Protein AF-A0A5E9FU56-F1 (afdb_monomer_lite)

Sequence (146 aa):
MHNFVSDIVYQAPQQGNWWLSGGGWFVLALVNAGLAEQKNRSRWNWFVVSLFLGPVATFFVVVWEPVTEPALEVRNPFARADDRYLTLAFLALVGTIGALLFTLAGQAWYMWLASAVGAAAVVVFLLLFRRARAQRMLARAHARSV

Organism: NCBI:txid1424659

Foldseek 3Di:
DDDPVNVVVPPPPPPDVCCVVCVVQQVQLQVQLVLQVVLVHHSVLSSVLSNQCPVVSVVVSVPDHRPDDDDDDPDDPPPPPVNVLVSLLSCLVSLLVVLVVVLVVDDPPCVVVSVVSNVVSVVVNVVVVVVVVVVVVVVVVVVVVD

pLDDT: mean 70.35, std 9.8, range [49.66, 92.25]

Structure (mmCIF, N/CA/C/O backbone):
data_AF-A0A5E9FU56-F1
#
_entry.id   AF-A0A5E9FU56-F1
#
loop_
_atom_site.group_PDB
_atom_site.id
_atom_site.type_symbol
_atom_site.label_atom_id
_atom_site.label_alt_id
_atom_site.label_comp_id
_atom_site.label_asym_id
_atom_site.label_entity_id
_atom_site.label_seq_id
_atom_site.pdbx_PDB_ins_code
_atom_site.Cartn_x
_atom_site.Cartn_y
_atom_site.Cartn_z
_atom_site.occupancy
_atom_site.B_iso_or_equiv
_atom_site.auth_seq_id
_atom_site.auth_comp_id
_atom_site.auth_asym_id
_atom_site.auth_atom_id
_atom_site.pdbx_PDB_model_num
ATOM 1 N N . MET A 1 1 ? -9.461 8.634 52.655 1.00 67.12 1 MET A N 1
ATOM 2 C CA . MET A 1 1 ? -8.062 9.040 52.405 1.00 67.12 1 MET A CA 1
ATOM 3 C C . MET A 1 1 ? -7.486 8.037 51.420 1.00 67.12 1 MET A C 1
ATOM 5 O O . MET A 1 1 ? -7.407 6.871 51.778 1.00 67.12 1 MET A O 1
ATOM 9 N N . HIS A 1 2 ? -7.218 8.444 50.176 1.00 66.62 2 HIS A N 1
ATOM 10 C CA . HIS A 1 2 ? -6.549 7.588 49.187 1.00 66.62 2 HIS A CA 1
ATOM 11 C C . HIS A 1 2 ? -5.080 7.463 49.615 1.00 66.62 2 HIS A C 1
ATOM 13 O O . HIS A 1 2 ? -4.442 8.485 49.873 1.00 66.62 2 HIS A O 1
ATOM 19 N N . ASN A 1 3 ? -4.578 6.245 49.813 1.00 82.94 3 ASN A N 1
ATOM 20 C CA . ASN A 1 3 ? -3.190 5.996 50.193 1.00 82.94 3 ASN A CA 1
ATOM 21 C C . ASN A 1 3 ? -2.392 5.583 48.952 1.00 82.94 3 ASN A C 1
ATOM 23 O O . ASN A 1 3 ? -2.896 4.885 48.088 1.00 82.94 3 ASN A O 1
ATOM 27 N N . PHE A 1 4 ? -1.121 5.970 48.880 1.00 80.62 4 PHE A N 1
ATOM 28 C CA . PHE A 1 4 ? -0.240 5.696 47.733 1.00 80.62 4 PHE A CA 1
ATOM 29 C C . PHE A 1 4 ? -0.253 4.224 47.265 1.00 80.62 4 PHE A C 1
ATOM 31 O O . PHE A 1 4 ? -0.127 3.930 46.079 1.00 80.62 4 PHE A O 1
ATOM 38 N N . VAL A 1 5 ? -0.469 3.290 48.197 1.00 78.06 5 VAL A N 1
ATOM 39 C CA . VAL A 1 5 ? -0.613 1.857 47.909 1.00 78.06 5 VAL A CA 1
ATOM 40 C C . VAL A 1 5 ? -1.871 1.552 47.085 1.00 78.06 5 VAL A C 1
ATOM 42 O O . VAL A 1 5 ? -1.797 0.732 46.175 1.00 78.06 5 VAL A O 1
ATOM 45 N N . SER A 1 6 ? -3.011 2.207 47.347 1.00 73.12 6 SER A N 1
ATOM 46 C CA . SER A 1 6 ? -4.225 2.016 46.546 1.00 73.12 6 SER A CA 1
ATOM 47 C C . SER A 1 6 ? -4.056 2.554 45.124 1.00 73.12 6 SER A C 1
ATOM 49 O O . SER A 1 6 ? -4.503 1.902 44.189 1.00 73.12 6 SER A O 1
ATOM 51 N N . ASP A 1 7 ? -3.350 3.671 44.929 1.00 74.19 7 ASP A N 1
ATOM 52 C CA . ASP A 1 7 ? -3.070 4.194 43.582 1.00 74.19 7 ASP A CA 1
ATOM 53 C C . ASP A 1 7 ? -2.246 3.202 42.747 1.00 74.19 7 ASP A C 1
ATOM 55 O O . ASP A 1 7 ? -2.631 2.873 41.631 1.00 74.19 7 ASP A O 1
ATOM 59 N N . ILE A 1 8 ? -1.181 2.622 43.312 1.00 72.00 8 ILE A N 1
ATOM 60 C CA . ILE A 1 8 ? -0.347 1.633 42.603 1.00 72.00 8 ILE A CA 1
ATOM 61 C C . ILE A 1 8 ? -1.123 0.348 42.282 1.00 72.00 8 ILE A C 1
ATOM 63 O O . ILE A 1 8 ? -0.950 -0.224 41.208 1.00 72.00 8 ILE A O 1
ATOM 67 N N . VAL A 1 9 ? -1.960 -0.126 43.209 1.00 73.44 9 VAL A N 1
ATOM 68 C CA . VAL A 1 9 ? -2.697 -1.389 43.041 1.00 73.44 9 VAL A CA 1
ATOM 69 C C . VAL A 1 9 ? -3.856 -1.245 42.047 1.00 73.44 9 VAL A C 1
ATOM 71 O O . VAL A 1 9 ? -4.145 -2.196 41.321 1.00 73.44 9 VAL A O 1
ATOM 74 N N . TYR A 1 10 ? -4.501 -0.075 41.971 1.00 71.81 10 TYR A N 1
ATOM 75 C CA . TYR A 1 10 ? -5.644 0.155 41.077 1.00 71.81 10 TYR A CA 1
ATOM 76 C C . TYR A 1 10 ? -5.278 0.819 39.737 1.00 71.81 10 TYR A C 1
ATOM 78 O O . TYR A 1 10 ? -6.071 0.741 38.796 1.00 71.81 10 TYR A O 1
ATOM 86 N N . GLN A 1 11 ? -4.078 1.391 39.577 1.00 66.69 11 GLN A N 1
ATOM 87 C CA . GLN A 1 11 ? -3.518 1.720 38.261 1.00 66.69 11 GLN A CA 1
ATOM 88 C C . GLN A 1 11 ? -2.839 0.497 37.644 1.00 66.69 11 GLN A C 1
ATOM 90 O O . GLN A 1 11 ? -1.620 0.424 37.511 1.00 66.69 11 GLN A O 1
ATOM 95 N N . ALA A 1 12 ? -3.646 -0.447 37.158 1.00 62.00 12 ALA A N 1
ATOM 96 C CA . ALA A 1 12 ? -3.193 -1.225 36.015 1.00 62.00 12 ALA A CA 1
ATOM 97 C C . ALA A 1 12 ? -3.048 -0.228 34.853 1.00 62.00 12 ALA A C 1
ATOM 99 O O . ALA A 1 12 ? -4.060 0.364 34.455 1.00 62.00 12 ALA A O 1
ATOM 100 N N . PRO A 1 13 ? -1.836 0.030 34.320 1.00 66.69 13 PRO A N 1
ATOM 101 C CA . PRO A 1 13 ? -1.723 0.826 33.114 1.00 66.69 13 PRO A CA 1
ATOM 102 C C . PRO A 1 13 ? -2.575 0.121 32.066 1.00 66.69 13 PRO A C 1
ATOM 104 O O . PRO A 1 13 ? -2.313 -1.032 31.719 1.00 66.69 13 PRO A O 1
ATOM 107 N N . GLN A 1 14 ? -3.633 0.793 31.613 1.00 64.44 14 GLN A N 1
ATOM 108 C CA . GLN A 1 14 ? -4.385 0.389 30.436 1.00 64.44 14 GLN A CA 1
ATOM 109 C C . GLN A 1 14 ? -3.371 0.409 29.293 1.00 64.44 14 GLN A C 1
ATOM 111 O O . GLN A 1 14 ? -3.118 1.458 28.701 1.00 64.44 14 GLN A O 1
ATOM 116 N N . GLN A 1 15 ? -2.699 -0.723 29.058 1.00 64.12 15 GLN A N 1
ATOM 117 C CA . GLN A 1 15 ? -1.808 -0.913 27.926 1.00 64.12 15 GLN A CA 1
ATOM 118 C C . GLN A 1 15 ? -2.704 -0.890 26.695 1.00 64.12 15 GLN A C 1
ATOM 120 O O . GLN A 1 15 ? -3.179 -1.918 26.219 1.00 64.12 15 GLN A O 1
ATOM 125 N N . GLY A 1 16 ? -3.000 0.322 26.225 1.00 68.56 16 GLY A N 1
ATOM 126 C CA . GLY A 1 16 ? -3.654 0.532 24.952 1.00 68.56 16 GLY A CA 1
ATOM 127 C C . GLY A 1 16 ? -2.864 -0.249 23.917 1.00 68.56 16 GLY A C 1
ATOM 128 O O . GLY A 1 16 ? -1.633 -0.186 23.901 1.00 68.56 16 GLY A O 1
ATOM 129 N N . ASN A 1 17 ? -3.569 -1.037 23.112 1.00 75.69 17 ASN A N 1
ATOM 130 C CA . ASN A 1 17 ? -2.980 -2.014 22.207 1.00 75.69 17 ASN A CA 1
ATOM 131 C C . ASN A 1 17 ? -2.311 -1.297 21.015 1.00 75.69 17 ASN A C 1
ATOM 133 O O . ASN A 1 17 ? -2.769 -1.390 19.883 1.00 75.69 17 ASN A O 1
ATOM 137 N N . TRP A 1 18 ? -1.242 -0.537 21.277 1.00 74.19 18 TRP A N 1
ATOM 138 C CA . TRP A 1 18 ? -0.560 0.411 20.384 1.00 74.19 18 TRP A CA 1
ATOM 139 C C . TRP A 1 18 ? -0.078 -0.223 19.078 1.00 74.19 18 TRP A C 1
ATOM 141 O O . TRP A 1 18 ? 0.047 0.448 18.051 1.00 74.19 18 TRP A O 1
ATOM 151 N N . TRP A 1 19 ? 0.136 -1.536 19.113 1.00 74.62 19 TRP A N 1
ATOM 152 C CA . TRP A 1 19 ? 0.372 -2.364 17.943 1.00 74.62 19 TRP A CA 1
ATOM 153 C C . TRP A 1 19 ? -0.795 -2.301 16.942 1.00 74.62 19 TRP A C 1
ATOM 155 O O . TRP A 1 19 ? -0.581 -2.074 15.752 1.00 74.62 19 TRP A O 1
ATOM 165 N N . LEU A 1 20 ? -2.029 -2.428 17.435 1.00 71.25 20 LEU A N 1
ATOM 166 C CA . LEU A 1 20 ? -3.268 -2.352 16.658 1.00 71.25 20 LEU A CA 1
ATOM 167 C C . LEU A 1 20 ? -3.751 -0.906 16.457 1.00 71.25 20 LEU A C 1
ATOM 169 O O . LEU A 1 20 ? -4.410 -0.626 15.462 1.00 71.25 20 LEU A O 1
ATOM 173 N N . SER A 1 21 ? -3.390 0.024 17.350 1.00 70.50 21 SER A N 1
ATOM 174 C CA . SER A 1 21 ? -3.789 1.444 17.286 1.00 70.50 21 SER A CA 1
ATOM 175 C C . SER A 1 21 ? -3.101 2.263 16.181 1.00 70.50 21 SER A C 1
ATOM 177 O O . SER A 1 21 ? -3.280 3.476 16.125 1.00 70.50 21 SER A O 1
ATOM 179 N N . GLY A 1 22 ? -2.279 1.635 15.333 1.00 73.50 22 GLY A N 1
ATOM 180 C CA . GLY A 1 22 ? -1.590 2.276 14.206 1.00 73.50 22 GLY A CA 1
ATOM 181 C C . GLY A 1 22 ? -0.067 2.351 14.338 1.00 73.50 22 GLY A C 1
ATOM 182 O O . GLY A 1 22 ? 0.619 2.420 13.320 1.00 73.50 22 GLY A O 1
ATOM 183 N N . GLY A 1 23 ? 0.487 2.242 15.552 1.00 79.69 23 GLY A N 1
ATOM 184 C CA . GLY A 1 23 ? 1.939 2.225 15.767 1.00 79.69 23 GLY A CA 1
ATOM 185 C C . GLY A 1 23 ? 2.599 1.003 15.125 1.00 79.69 23 GLY A C 1
ATOM 186 O O . GLY A 1 23 ? 3.553 1.139 14.360 1.00 79.69 23 GLY A O 1
ATOM 187 N N . GLY A 1 24 ? 2.028 -0.185 15.350 1.00 83.81 24 GLY A N 1
ATOM 188 C CA . GLY A 1 24 ? 2.478 -1.411 14.681 1.00 83.81 24 GLY A CA 1
ATOM 189 C C . GLY A 1 24 ? 2.302 -1.349 13.163 1.00 83.81 24 GLY A C 1
ATOM 190 O O . GLY A 1 24 ? 3.179 -1.769 12.414 1.00 83.81 24 GLY A O 1
ATOM 191 N N . TRP A 1 25 ? 1.216 -0.734 12.695 1.00 81.94 25 TRP A N 1
ATOM 192 C CA . TRP A 1 25 ? 0.916 -0.589 11.268 1.00 81.94 25 TRP A CA 1
ATOM 193 C C . TRP A 1 25 ? 1.922 0.305 10.526 1.00 81.94 25 TRP A C 1
ATOM 195 O O . TRP A 1 25 ? 2.383 -0.042 9.439 1.00 81.94 25 TRP A O 1
ATOM 205 N N . PHE A 1 26 ? 2.322 1.428 11.127 1.00 85.56 26 PHE A N 1
ATOM 206 C CA . PHE A 1 26 ? 3.337 2.323 10.567 1.00 85.56 26 PHE A CA 1
ATOM 207 C C . PHE A 1 26 ? 4.723 1.666 10.518 1.00 85.56 26 PHE A C 1
ATOM 209 O O . PHE A 1 26 ? 5.418 1.753 9.504 1.00 85.56 26 PHE A O 1
ATOM 216 N N . VAL A 1 27 ? 5.106 0.955 11.586 1.00 91.94 27 VAL A N 1
ATOM 217 C CA . VAL A 1 27 ? 6.365 0.194 11.630 1.00 91.94 27 VAL A CA 1
ATOM 218 C C . VAL A 1 27 ? 6.379 -0.891 10.552 1.00 91.94 27 VAL A C 1
ATOM 220 O O . VAL A 1 27 ? 7.356 -0.998 9.814 1.00 91.94 27 VAL A O 1
ATOM 223 N N . LEU A 1 28 ? 5.286 -1.645 10.389 1.00 89.44 28 LEU A N 1
ATOM 224 C CA . LEU A 1 28 ? 5.149 -2.629 9.309 1.00 89.44 28 LEU A CA 1
ATOM 225 C C . LEU A 1 28 ? 5.300 -1.982 7.926 1.00 89.44 28 LEU A C 1
ATOM 227 O O . LEU A 1 28 ? 5.977 -2.539 7.061 1.00 89.44 28 LEU A O 1
ATOM 231 N N . ALA A 1 29 ? 4.728 -0.792 7.718 1.00 87.56 29 ALA A N 1
ATOM 232 C CA . ALA A 1 29 ? 4.861 -0.075 6.455 1.00 87.56 29 ALA A CA 1
ATOM 233 C C . ALA A 1 29 ? 6.308 0.339 6.147 1.00 87.56 29 ALA A C 1
ATOM 235 O O . ALA A 1 29 ? 6.755 0.200 5.006 1.00 87.56 29 ALA A O 1
ATOM 236 N N . LEU A 1 30 ? 7.062 0.782 7.155 1.00 90.69 30 LEU A N 1
ATOM 237 C CA . LEU A 1 30 ? 8.492 1.075 7.022 1.00 90.69 30 LEU A CA 1
ATOM 238 C C . LEU A 1 30 ? 9.320 -0.183 6.732 1.00 90.69 30 LEU A C 1
ATOM 240 O O . LEU A 1 30 ? 10.165 -0.170 5.837 1.00 90.69 30 LEU A O 1
ATOM 244 N N . VAL A 1 31 ? 9.061 -1.283 7.443 1.00 92.25 31 VAL A N 1
ATOM 245 C CA . VAL A 1 31 ? 9.769 -2.558 7.238 1.00 92.25 31 VAL A CA 1
ATOM 246 C C . VAL A 1 31 ? 9.532 -3.095 5.824 1.00 92.25 31 VAL A C 1
ATOM 248 O O . VAL A 1 31 ? 10.484 -3.459 5.133 1.00 92.25 31 VAL A O 1
ATOM 251 N N . ASN A 1 32 ? 8.285 -3.075 5.348 1.00 89.81 32 ASN A N 1
ATOM 252 C CA . ASN A 1 32 ? 7.947 -3.499 3.989 1.00 89.81 32 ASN A CA 1
ATOM 253 C C . ASN A 1 32 ? 8.598 -2.608 2.915 1.00 89.81 32 ASN A C 1
ATOM 255 O O . ASN A 1 32 ? 9.003 -3.111 1.866 1.00 89.81 32 ASN A O 1
ATOM 259 N N . ALA A 1 33 ? 8.738 -1.304 3.171 1.00 88.19 33 ALA A N 1
ATOM 260 C CA . ALA A 1 33 ? 9.454 -0.388 2.286 1.00 88.19 33 ALA A CA 1
ATOM 261 C C . ALA A 1 33 ? 10.949 -0.731 2.179 1.00 88.19 33 ALA A C 1
ATOM 263 O O . ALA A 1 33 ? 11.493 -0.738 1.073 1.00 88.19 33 ALA A O 1
ATOM 264 N N . GLY A 1 34 ? 11.589 -1.077 3.301 1.00 87.88 34 GLY A N 1
ATOM 265 C CA . GLY A 1 34 ? 12.980 -1.540 3.331 1.00 87.88 34 GLY A CA 1
ATOM 266 C C . GLY A 1 34 ? 13.179 -2.891 2.633 1.00 87.88 34 GLY A C 1
ATOM 267 O O . GLY A 1 34 ? 14.105 -3.050 1.839 1.00 87.88 34 GLY A O 1
ATOM 268 N N . LEU A 1 35 ? 12.269 -3.848 2.843 1.00 88.88 35 LEU A N 1
ATOM 269 C CA . LEU A 1 35 ? 12.264 -5.136 2.130 1.00 88.88 35 LEU A CA 1
ATOM 270 C C . LEU A 1 35 ? 12.113 -4.960 0.612 1.00 88.88 35 LEU A C 1
ATOM 272 O O . LEU A 1 35 ? 12.745 -5.668 -0.172 1.00 88.88 35 LEU A O 1
ATOM 276 N N . ALA A 1 36 ? 11.286 -4.009 0.180 1.00 85.25 36 ALA A N 1
ATOM 277 C CA . ALA A 1 36 ? 11.135 -3.696 -1.232 1.00 85.25 36 ALA A CA 1
ATOM 278 C C . ALA A 1 36 ? 12.408 -3.069 -1.825 1.00 85.25 36 ALA A C 1
ATOM 280 O O . ALA A 1 36 ? 12.789 -3.410 -2.945 1.00 85.25 36 ALA A O 1
ATOM 281 N N . GLU A 1 37 ? 13.096 -2.208 -1.073 1.00 84.44 37 GLU A N 1
ATOM 282 C CA . GLU A 1 37 ? 14.371 -1.615 -1.486 1.00 84.44 37 GLU A CA 1
ATOM 283 C C . GLU A 1 37 ? 15.451 -2.680 -1.717 1.00 84.44 37 GLU A C 1
ATOM 285 O O . GLU A 1 37 ? 16.116 -2.658 -2.752 1.00 84.44 37 GLU A O 1
ATOM 290 N N . GLN A 1 38 ? 15.535 -3.689 -0.843 1.00 83.12 38 GLN A N 1
ATOM 291 C CA . GLN A 1 38 ? 16.446 -4.833 -1.012 1.00 83.12 38 GLN A CA 1
ATOM 292 C C . GLN A 1 38 ? 16.177 -5.643 -2.290 1.00 83.12 38 GLN A C 1
ATOM 294 O O . GLN A 1 38 ? 17.078 -6.285 -2.825 1.00 83.12 38 GLN A O 1
ATOM 299 N N . LYS A 1 39 ? 14.952 -5.592 -2.824 1.00 78.75 39 LYS A N 1
ATOM 300 C CA . LYS A 1 39 ? 14.564 -6.233 -4.091 1.00 78.75 39 LYS A CA 1
ATOM 301 C C . LYS A 1 39 ? 14.718 -5.317 -5.309 1.00 78.75 39 LYS A C 1
ATOM 303 O O . LYS A 1 39 ? 14.113 -5.588 -6.352 1.00 78.75 39 LYS A O 1
ATOM 308 N N . ASN A 1 40 ? 15.498 -4.240 -5.181 1.00 78.19 40 ASN A N 1
ATOM 309 C CA . ASN A 1 40 ? 15.602 -3.166 -6.161 1.00 78.19 40 ASN A CA 1
ATOM 310 C C . ASN A 1 40 ? 14.218 -2.624 -6.534 1.00 78.19 40 ASN A C 1
ATOM 312 O O . ASN A 1 40 ? 13.914 -2.559 -7.716 1.00 78.19 40 ASN A O 1
ATOM 316 N N . ARG A 1 41 ? 13.344 -2.275 -5.583 1.00 75.44 41 ARG A N 1
ATOM 317 C CA . ARG A 1 41 ? 12.033 -1.638 -5.844 1.00 75.44 41 ARG A CA 1
ATOM 318 C C . ARG A 1 41 ? 11.912 -0.320 -5.084 1.00 75.44 41 ARG A C 1
ATOM 320 O O . ARG A 1 41 ? 12.635 -0.076 -4.124 1.00 75.44 41 ARG A O 1
ATOM 327 N N . SER A 1 42 ? 10.993 0.552 -5.497 1.00 81.00 42 SER A N 1
ATOM 328 C CA . SER A 1 42 ? 10.855 1.874 -4.877 1.00 81.00 42 SER A CA 1
ATOM 329 C C . SER A 1 42 ? 10.336 1.794 -3.430 1.00 81.00 42 SER A C 1
ATOM 331 O O . SER A 1 42 ? 9.168 1.454 -3.215 1.00 81.00 42 SER A O 1
ATOM 333 N N . ARG A 1 43 ? 11.150 2.200 -2.448 1.00 83.38 43 ARG A N 1
ATOM 334 C CA . ARG A 1 43 ? 10.756 2.262 -1.026 1.00 83.38 43 ARG A CA 1
ATOM 335 C C . ARG A 1 43 ? 9.465 3.058 -0.789 1.00 83.38 43 ARG A C 1
ATOM 337 O O . ARG A 1 43 ? 8.611 2.646 -0.016 1.00 83.38 43 ARG A O 1
ATOM 344 N N . TRP A 1 44 ? 9.288 4.171 -1.509 1.00 79.56 44 TRP A N 1
ATOM 345 C CA . TRP A 1 44 ? 8.174 5.099 -1.293 1.00 79.56 44 TRP A CA 1
ATOM 346 C C . TRP A 1 44 ? 6.820 4.511 -1.697 1.00 79.56 44 TRP A C 1
ATOM 348 O O . TRP A 1 44 ? 5.872 4.569 -0.918 1.00 79.56 44 TRP A O 1
ATOM 358 N N . ASN A 1 45 ? 6.727 3.877 -2.870 1.00 81.00 45 ASN A N 1
ATOM 359 C CA . ASN A 1 45 ? 5.478 3.220 -3.255 1.00 81.00 45 ASN A CA 1
ATOM 360 C C . ASN A 1 45 ? 5.135 2.092 -2.287 1.00 81.00 45 ASN A C 1
ATOM 362 O O . ASN A 1 45 ? 3.990 1.987 -1.874 1.00 81.00 45 ASN A O 1
ATOM 366 N N . TRP A 1 46 ? 6.111 1.265 -1.904 1.00 83.69 46 TRP A N 1
ATOM 367 C CA . TRP A 1 46 ? 5.857 0.128 -1.019 1.00 83.69 46 TRP A CA 1
ATOM 368 C C . TRP A 1 46 ? 5.524 0.546 0.415 1.00 83.69 46 TRP A C 1
ATOM 370 O O . TRP A 1 46 ? 4.728 -0.133 1.063 1.00 83.69 46 TRP A O 1
ATOM 380 N N . PHE A 1 47 ? 6.031 1.693 0.873 1.00 85.12 47 PHE A N 1
ATOM 381 C CA . PHE A 1 47 ? 5.585 2.347 2.101 1.00 85.12 47 PHE A CA 1
ATOM 382 C C . PHE A 1 47 ? 4.102 2.736 2.022 1.00 85.12 47 PHE A C 1
ATOM 384 O O . PHE A 1 47 ? 3.311 2.301 2.856 1.00 85.12 47 PHE A O 1
ATOM 391 N N . VAL A 1 48 ? 3.702 3.490 0.988 1.00 82.62 48 VAL A N 1
ATOM 392 C CA . VAL A 1 48 ? 2.307 3.934 0.807 1.00 82.62 48 VAL A CA 1
ATOM 393 C C . VAL A 1 48 ? 1.372 2.736 0.647 1.00 82.62 48 VAL A C 1
ATOM 395 O O . VAL A 1 48 ? 0.353 2.654 1.322 1.00 82.62 48 VAL A O 1
ATOM 398 N N . VAL A 1 49 ? 1.744 1.762 -0.183 1.00 82.06 49 VAL A N 1
ATOM 399 C CA . VAL A 1 49 ? 0.998 0.510 -0.375 1.00 82.06 49 VAL A CA 1
ATOM 400 C C . VAL A 1 49 ? 0.788 -0.202 0.962 1.00 82.06 49 VAL A C 1
ATOM 402 O O . VAL A 1 49 ? -0.332 -0.599 1.278 1.00 82.06 49 VAL A O 1
ATOM 405 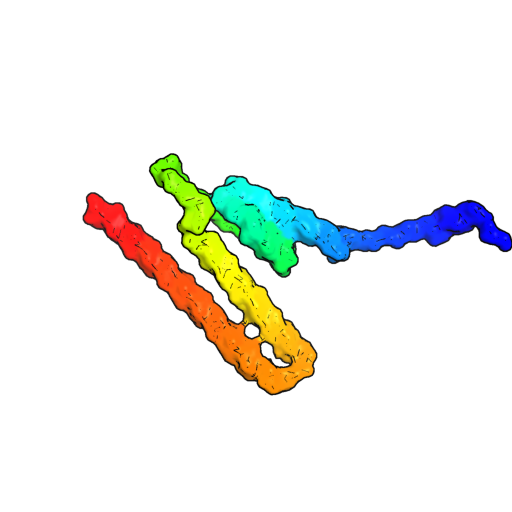N N . SER A 1 50 ? 1.833 -0.313 1.783 1.00 83.12 50 SER A N 1
ATOM 406 C CA . SER A 1 50 ? 1.748 -0.965 3.094 1.00 83.12 50 SER A CA 1
ATOM 407 C C . SER A 1 50 ? 0.945 -0.171 4.119 1.00 83.12 50 SER A C 1
ATOM 409 O O . SER A 1 50 ? 0.312 -0.776 4.976 1.00 83.12 50 SER A O 1
ATOM 411 N N . LEU A 1 51 ? 0.90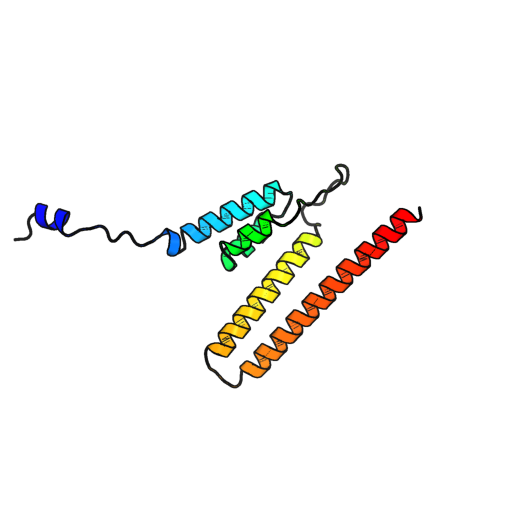1 1.158 4.019 1.00 84.25 51 LEU A N 1
ATOM 412 C CA . LEU A 1 51 ? 0.075 1.985 4.898 1.00 84.25 51 LEU A CA 1
ATOM 413 C C . LEU A 1 51 ? -1.424 1.702 4.709 1.00 84.25 51 LEU A C 1
ATOM 415 O O . LEU A 1 51 ? -2.189 1.771 5.665 1.00 84.25 51 LEU A O 1
ATOM 419 N N . PHE A 1 52 ? -1.839 1.329 3.500 1.00 79.62 52 PHE A N 1
ATOM 420 C CA . PHE A 1 52 ? -3.237 1.037 3.170 1.00 79.62 52 PHE A CA 1
ATOM 421 C C . PHE A 1 52 ? -3.584 -0.464 3.230 1.00 79.62 52 PHE A C 1
ATOM 423 O O . PHE A 1 52 ? -4.677 -0.814 3.661 1.00 79.62 52 PHE A O 1
ATOM 430 N N . LEU A 1 53 ? -2.681 -1.359 2.811 1.00 79.19 53 LEU A N 1
ATOM 431 C CA . LEU A 1 53 ? -2.907 -2.820 2.808 1.00 79.19 53 LEU A CA 1
ATOM 432 C C . LEU A 1 53 ? -2.433 -3.533 4.080 1.00 79.19 53 LEU A C 1
ATOM 434 O O . LEU A 1 53 ? -2.818 -4.681 4.316 1.00 79.19 53 LEU A O 1
ATOM 438 N N . GLY A 1 54 ? -1.551 -2.907 4.859 1.00 81.38 54 GLY A N 1
ATOM 439 C CA . GLY A 1 54 ? -0.950 -3.503 6.049 1.00 81.38 54 GLY A CA 1
ATOM 440 C C . GLY A 1 54 ? -0.237 -4.829 5.767 1.00 81.38 54 GLY A C 1
ATOM 441 O O . GLY A 1 54 ? 0.545 -4.906 4.815 1.00 81.38 54 GLY A O 1
ATOM 442 N N . PRO A 1 55 ? -0.508 -5.895 6.549 1.00 78.31 55 PRO A N 1
ATOM 443 C CA . PRO A 1 55 ? 0.137 -7.204 6.395 1.00 78.31 55 PRO A CA 1
ATOM 444 C C . PRO A 1 55 ? -0.001 -7.819 4.996 1.00 78.31 55 PRO A C 1
ATOM 446 O O . PRO A 1 55 ? 0.865 -8.578 4.561 1.00 78.31 55 PRO A O 1
ATOM 449 N N . VAL A 1 56 ? -1.058 -7.474 4.252 1.00 77.69 56 VAL A N 1
ATOM 450 C CA . VAL A 1 56 ? -1.270 -7.981 2.888 1.00 77.69 56 VAL A CA 1
ATOM 451 C C . VAL A 1 56 ? -0.183 -7.467 1.934 1.00 77.69 56 VAL A C 1
ATOM 453 O O . VAL A 1 56 ? 0.237 -8.185 1.026 1.00 77.69 56 VAL A O 1
ATOM 456 N N . ALA A 1 57 ? 0.353 -6.265 2.165 1.00 81.19 57 ALA A N 1
ATOM 457 C CA . ALA A 1 57 ? 1.479 -5.756 1.386 1.00 81.19 57 ALA A CA 1
ATOM 458 C C . ALA A 1 57 ? 2.735 -6.622 1.558 1.00 81.19 57 ALA A C 1
ATOM 460 O O . ALA A 1 57 ? 3.458 -6.831 0.587 1.00 81.19 57 ALA A O 1
ATOM 461 N N . THR A 1 58 ? 2.963 -7.196 2.744 1.00 80.00 58 THR A N 1
ATOM 462 C CA . THR A 1 58 ? 4.103 -8.090 3.003 1.00 80.00 58 THR A CA 1
ATOM 463 C C . THR A 1 58 ? 4.038 -9.335 2.121 1.00 80.00 58 THR A C 1
ATOM 465 O O . THR A 1 58 ? 5.043 -9.710 1.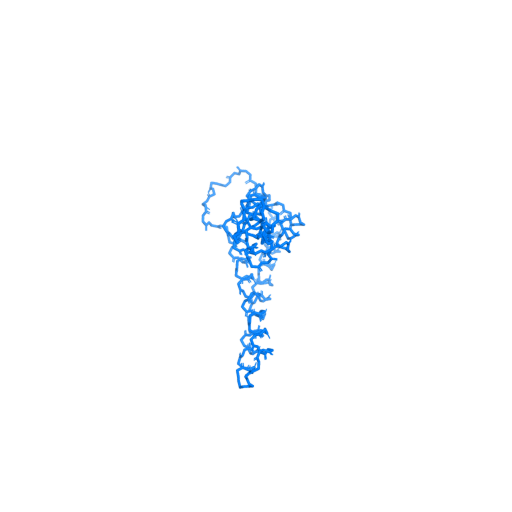517 1.00 80.00 58 THR A O 1
ATOM 468 N N . PHE A 1 59 ? 2.852 -9.932 1.961 1.00 77.75 59 PHE A N 1
ATOM 469 C CA . PHE A 1 59 ? 2.658 -11.067 1.055 1.00 77.75 59 PHE A CA 1
ATOM 470 C C . PHE A 1 59 ? 3.060 -10.711 -0.385 1.00 77.75 59 PHE A C 1
ATOM 472 O O . PHE A 1 59 ? 3.824 -11.441 -1.019 1.00 77.75 59 PHE A O 1
ATOM 479 N N . PHE A 1 60 ? 2.631 -9.543 -0.875 1.00 77.25 60 PHE A N 1
ATOM 480 C CA . PHE A 1 60 ? 3.008 -9.061 -2.205 1.00 77.25 60 PHE A CA 1
ATOM 481 C C . PHE A 1 60 ? 4.504 -8.752 -2.336 1.00 77.25 60 PHE A C 1
ATOM 483 O O . PHE A 1 60 ? 5.085 -9.030 -3.382 1.00 77.25 60 PHE A O 1
ATOM 490 N N . VAL A 1 61 ? 5.153 -8.201 -1.306 1.00 79.38 61 VAL A N 1
ATOM 491 C CA . VAL A 1 61 ? 6.606 -7.953 -1.329 1.00 79.38 61 VAL A CA 1
ATOM 492 C C . VAL A 1 61 ? 7.384 -9.268 -1.416 1.00 79.38 61 VAL A C 1
ATOM 494 O O . VAL A 1 61 ? 8.361 -9.360 -2.162 1.00 79.38 61 VAL A O 1
ATOM 497 N N . VAL A 1 62 ? 6.960 -10.300 -0.682 1.00 79.62 62 VAL A N 1
ATOM 498 C CA . VAL A 1 62 ? 7.671 -11.584 -0.599 1.00 79.62 62 VAL A CA 1
ATOM 499 C C . VAL A 1 62 ? 7.494 -12.419 -1.866 1.00 79.62 62 VAL A C 1
ATOM 501 O O . VAL A 1 62 ? 8.503 -12.832 -2.439 1.00 79.62 62 VAL A O 1
ATOM 504 N N . VAL A 1 63 ? 6.255 -12.616 -2.331 1.00 76.31 63 VAL A N 1
ATOM 505 C CA . VAL A 1 63 ? 5.935 -13.485 -3.484 1.00 76.31 63 VAL A CA 1
ATOM 506 C C . VAL A 1 63 ? 6.496 -12.939 -4.794 1.00 76.31 63 VAL A C 1
ATOM 508 O O . VAL A 1 63 ? 6.784 -13.687 -5.725 1.00 76.31 63 VAL A O 1
ATOM 511 N N . TRP A 1 64 ? 6.660 -11.626 -4.892 1.00 74.81 64 TRP A N 1
ATOM 512 C CA . TRP A 1 64 ? 7.028 -11.003 -6.149 1.00 74.81 64 TRP A CA 1
ATOM 513 C C . TRP A 1 64 ? 8.550 -11.015 -6.354 1.00 74.81 64 TRP A C 1
ATOM 515 O O . TRP A 1 64 ? 9.329 -10.624 -5.476 1.00 74.81 64 TRP A O 1
ATOM 525 N N . GLU A 1 65 ? 8.968 -11.468 -7.535 1.00 72.75 65 GLU A N 1
ATOM 526 C CA . GLU A 1 65 ? 10.374 -11.617 -7.921 1.00 72.75 65 GLU A CA 1
ATOM 527 C C . GLU A 1 65 ? 11.137 -10.278 -7.887 1.00 72.75 65 GLU A C 1
ATOM 529 O O . GLU A 1 65 ? 10.578 -9.243 -8.269 1.00 72.75 65 GLU A O 1
ATOM 534 N N . PRO A 1 66 ? 12.405 -10.250 -7.437 1.00 69.44 66 PRO A N 1
ATOM 535 C CA . PRO A 1 66 ? 13.244 -9.059 -7.543 1.00 69.44 66 PRO A CA 1
ATOM 536 C C . PRO A 1 66 ? 13.304 -8.561 -8.988 1.00 69.44 66 PRO A C 1
ATOM 538 O O . PRO A 1 66 ? 13.314 -9.356 -9.925 1.00 69.44 66 PRO A O 1
ATOM 541 N N . VAL A 1 67 ? 13.348 -7.241 -9.182 1.00 67.38 67 VAL A N 1
ATOM 542 C CA . VAL A 1 67 ? 13.514 -6.707 -10.536 1.00 67.38 67 VAL A CA 1
ATOM 543 C C . VAL A 1 67 ? 14.983 -6.870 -10.920 1.00 67.38 67 VAL A C 1
ATOM 545 O O . VAL A 1 67 ? 15.829 -6.069 -10.523 1.00 67.38 67 VAL A O 1
ATOM 548 N N . THR A 1 68 ? 15.287 -7.942 -11.646 1.00 61.25 68 THR A N 1
ATOM 549 C CA . THR A 1 68 ? 16.615 -8.207 -12.202 1.00 61.25 68 THR A CA 1
ATOM 550 C C . THR A 1 68 ? 16.834 -7.294 -13.401 1.00 61.25 68 THR A C 1
ATOM 552 O O . THR A 1 68 ? 16.369 -7.573 -14.504 1.00 61.25 68 THR A O 1
ATOM 555 N N . GLU A 1 69 ? 17.516 -6.174 -13.185 1.00 59.22 69 GLU A N 1
ATOM 556 C CA . GLU A 1 69 ? 18.039 -5.356 -14.277 1.00 59.22 69 GLU A CA 1
ATOM 557 C C . GLU A 1 69 ? 19.482 -5.774 -14.595 1.00 59.22 69 GLU A C 1
ATOM 559 O O . GLU A 1 69 ? 20.267 -6.007 -13.671 1.00 59.22 69 GLU A O 1
ATOM 564 N N . PRO A 1 70 ? 19.849 -5.889 -15.884 1.00 57.19 70 PRO A N 1
ATOM 565 C CA . PRO A 1 70 ? 21.231 -6.110 -16.291 1.00 57.19 70 PRO A CA 1
ATOM 566 C C . PRO A 1 70 ? 22.098 -4.895 -15.923 1.00 57.19 70 PRO A C 1
ATOM 568 O O . PRO A 1 70 ? 21.683 -3.746 -16.053 1.00 57.19 70 PRO A O 1
ATOM 571 N N . ALA A 1 71 ? 23.320 -5.160 -15.463 1.00 56.53 71 ALA A N 1
ATOM 572 C CA . ALA A 1 71 ? 24.168 -4.234 -14.708 1.00 56.53 71 ALA A CA 1
ATOM 573 C C . ALA A 1 71 ? 24.744 -3.013 -15.468 1.00 56.53 71 ALA A C 1
ATOM 575 O O . ALA A 1 71 ? 25.636 -2.364 -14.931 1.00 56.53 71 ALA A O 1
ATOM 576 N N . LEU A 1 72 ? 24.304 -2.686 -16.691 1.00 54.56 72 LEU A N 1
ATOM 577 C CA . LEU A 1 72 ? 25.040 -1.751 -17.565 1.00 54.56 72 LEU A CA 1
ATOM 578 C C . LEU A 1 72 ? 24.257 -0.558 -18.130 1.00 54.56 72 LEU A C 1
ATOM 580 O O . LEU A 1 72 ? 24.800 0.167 -18.958 1.00 54.56 72 LEU A O 1
ATOM 584 N N . GLU A 1 73 ? 23.032 -0.284 -17.687 1.00 60.47 73 GLU A N 1
ATOM 585 C CA . GLU A 1 73 ? 22.341 0.941 -18.109 1.00 60.47 73 GLU A CA 1
ATOM 586 C C . GLU A 1 73 ? 22.470 2.011 -17.019 1.00 60.47 73 GLU A C 1
ATOM 588 O O . GLU A 1 73 ? 22.012 1.813 -15.894 1.00 60.47 73 GLU A O 1
ATOM 593 N N . VAL A 1 74 ? 23.135 3.133 -17.329 1.00 60.16 74 VAL A N 1
ATOM 594 C CA . VAL A 1 74 ? 23.225 4.312 -16.449 1.00 60.16 74 VAL A CA 1
ATOM 595 C C . VAL A 1 74 ? 21.805 4.805 -16.198 1.00 60.16 74 VAL A C 1
ATOM 597 O O . VAL A 1 74 ? 21.167 5.452 -17.027 1.00 60.16 74 VAL A O 1
ATOM 600 N N . ARG A 1 75 ? 21.269 4.378 -15.061 1.00 55.25 75 ARG A N 1
ATOM 601 C CA . ARG A 1 75 ? 19.838 4.324 -14.835 1.00 55.25 75 ARG A CA 1
ATOM 602 C C . ARG A 1 75 ? 19.336 5.631 -14.251 1.00 55.25 75 ARG A C 1
ATOM 6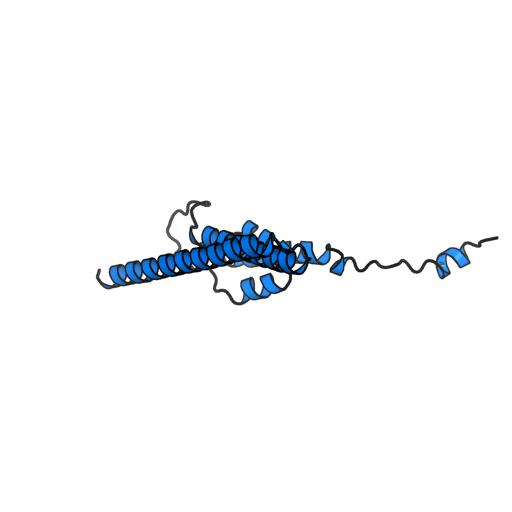04 O O . ARG A 1 75 ? 19.624 5.960 -13.104 1.00 55.25 75 ARG A O 1
ATOM 611 N N . ASN A 1 76 ? 18.525 6.344 -15.024 1.00 59.00 76 ASN A N 1
ATOM 612 C CA . ASN A 1 76 ? 17.784 7.505 -14.544 1.00 59.00 76 ASN A CA 1
ATOM 613 C C . ASN A 1 76 ? 16.900 7.102 -13.338 1.00 59.00 76 ASN A C 1
ATOM 615 O O . ASN A 1 76 ? 15.977 6.300 -13.517 1.00 59.00 76 ASN A O 1
ATOM 619 N N . PRO A 1 77 ? 17.115 7.665 -12.129 1.00 54.44 77 PRO A N 1
ATOM 620 C CA . PRO A 1 77 ? 16.415 7.270 -10.895 1.00 54.44 77 PRO A CA 1
ATOM 621 C C . PRO A 1 77 ? 14.885 7.393 -10.952 1.00 54.44 77 PRO A C 1
ATOM 623 O O . PRO A 1 77 ? 14.173 6.779 -10.163 1.00 54.44 77 PRO A O 1
ATOM 626 N N . PHE A 1 78 ? 14.370 8.183 -11.897 1.00 51.84 78 PHE A N 1
ATOM 627 C CA . PHE A 1 78 ? 12.951 8.510 -12.036 1.00 51.84 78 PHE A CA 1
ATOM 628 C C . PHE A 1 78 ? 12.255 7.787 -13.204 1.00 51.84 78 PHE A C 1
ATOM 630 O O . PHE A 1 78 ? 11.068 8.011 -13.440 1.00 51.84 78 PHE A O 1
ATOM 637 N N . ALA A 1 79 ? 12.966 6.931 -13.948 1.00 49.66 79 ALA A N 1
ATOM 638 C CA . ALA A 1 79 ? 12.494 6.373 -15.220 1.00 49.66 79 ALA A CA 1
ATOM 639 C C . ALA A 1 79 ? 11.921 4.946 -15.135 1.00 49.66 79 ALA A C 1
ATOM 641 O O . ALA A 1 79 ? 11.648 4.340 -16.171 1.00 49.66 79 ALA A O 1
ATOM 642 N N . ARG A 1 80 ? 11.706 4.374 -13.939 1.00 60.53 80 ARG A N 1
ATOM 643 C CA . ARG A 1 80 ? 11.116 3.030 -13.850 1.00 60.53 80 ARG A CA 1
ATOM 644 C C . ARG A 1 80 ? 9.609 3.083 -14.106 1.00 60.53 80 ARG A C 1
ATOM 646 O O . ARG A 1 80 ? 8.802 3.254 -13.194 1.00 60.53 80 ARG A O 1
ATOM 653 N N . ALA A 1 81 ? 9.229 2.918 -15.370 1.00 54.06 81 ALA A N 1
ATOM 654 C CA . ALA A 1 81 ? 7.832 2.856 -15.792 1.00 54.06 81 ALA A CA 1
ATOM 655 C C . ALA A 1 81 ? 7.045 1.754 -15.054 1.00 54.06 81 ALA A C 1
ATOM 657 O O . ALA A 1 81 ? 5.875 1.953 -14.738 1.00 54.06 81 ALA A O 1
ATOM 658 N N . ASP A 1 82 ? 7.696 0.640 -14.700 1.00 57.56 82 ASP A N 1
ATOM 659 C CA . ASP A 1 82 ? 7.073 -0.476 -13.976 1.00 57.56 82 ASP A CA 1
ATOM 660 C C . ASP A 1 82 ? 6.581 -0.098 -12.566 1.00 57.56 82 ASP A C 1
ATOM 662 O O . ASP A 1 82 ? 5.520 -0.562 -12.148 1.00 57.56 82 ASP A O 1
ATOM 666 N N . ASP A 1 83 ? 7.278 0.807 -11.868 1.00 59.47 83 ASP A N 1
ATOM 667 C CA . ASP A 1 83 ? 6.878 1.262 -10.530 1.00 59.47 83 ASP A CA 1
ATOM 668 C C . ASP A 1 83 ? 5.651 2.187 -10.594 1.00 59.47 83 ASP A C 1
ATOM 670 O O . ASP A 1 83 ? 4.810 2.155 -9.697 1.00 59.47 83 ASP A O 1
ATOM 674 N N . ARG A 1 84 ? 5.483 2.956 -11.684 1.00 63.41 84 ARG A N 1
ATOM 675 C CA . ARG A 1 84 ? 4.300 3.813 -11.894 1.00 63.41 84 ARG A CA 1
ATOM 676 C C . ARG A 1 84 ? 3.025 2.997 -12.073 1.00 63.41 84 ARG A C 1
ATOM 678 O O . ARG A 1 84 ? 1.992 3.361 -11.517 1.00 63.41 84 ARG A O 1
ATOM 685 N N . TYR A 1 85 ? 3.076 1.893 -12.818 1.00 62.16 85 TYR A N 1
ATOM 686 C CA . TYR A 1 85 ? 1.885 1.072 -13.049 1.00 62.16 85 TYR A CA 1
ATOM 687 C C . TYR A 1 85 ? 1.383 0.399 -11.770 1.00 62.16 85 TYR A C 1
ATOM 689 O O . TYR A 1 85 ? 0.174 0.269 -11.610 1.00 62.16 85 TYR A O 1
ATOM 697 N N . LEU A 1 86 ? 2.272 0.026 -10.843 1.00 63.25 86 LEU A N 1
ATOM 698 C CA . LEU A 1 86 ? 1.881 -0.545 -9.551 1.00 63.25 86 LEU A CA 1
ATOM 699 C C . LEU A 1 86 ? 1.240 0.482 -8.628 1.00 63.25 86 LEU A C 1
ATOM 701 O O . LEU A 1 86 ? 0.219 0.180 -8.016 1.00 63.25 86 LEU A O 1
ATOM 705 N N . THR A 1 87 ? 1.776 1.702 -8.571 1.00 61.38 87 THR A N 1
ATOM 706 C CA . THR A 1 87 ? 1.132 2.784 -7.818 1.00 61.38 87 THR A CA 1
ATOM 707 C C . THR A 1 87 ? -0.246 3.088 -8.385 1.00 61.38 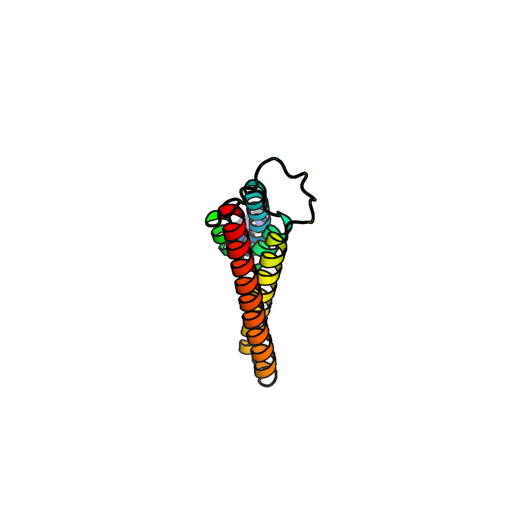87 THR A C 1
ATOM 709 O O . THR A 1 87 ? -1.203 3.193 -7.630 1.00 61.38 87 THR A O 1
ATOM 712 N N . LEU A 1 88 ? -0.375 3.183 -9.712 1.00 62.72 88 LEU A N 1
ATOM 713 C CA . LEU A 1 88 ? -1.660 3.446 -10.362 1.00 62.72 88 LEU A CA 1
ATOM 714 C C . LEU A 1 88 ? -2.656 2.301 -10.142 1.00 62.72 88 LEU A C 1
ATOM 716 O O . LEU A 1 88 ? -3.815 2.560 -9.835 1.00 62.72 88 LEU A O 1
ATOM 720 N N . ALA A 1 89 ? -2.204 1.048 -10.240 1.00 65.12 89 ALA A N 1
ATOM 721 C CA . ALA A 1 89 ? -3.005 -0.139 -9.945 1.00 65.12 89 ALA A CA 1
ATOM 722 C C . ALA A 1 89 ? -3.520 -0.133 -8.506 1.00 65.12 89 ALA A C 1
ATOM 724 O O . ALA A 1 89 ? -4.690 -0.400 -8.247 1.00 65.12 89 ALA A O 1
ATOM 725 N N . PHE A 1 90 ? -2.630 0.201 -7.575 1.00 67.44 90 PHE A N 1
ATOM 726 C CA . PHE A 1 90 ? -2.929 0.256 -6.162 1.00 67.44 90 PHE A CA 1
ATOM 727 C C . PHE A 1 90 ? -3.904 1.384 -5.822 1.00 67.44 90 PHE A C 1
ATOM 729 O O . PHE A 1 90 ? -4.902 1.148 -5.151 1.00 67.44 90 PHE A O 1
ATOM 736 N N . LEU A 1 91 ? -3.666 2.591 -6.338 1.00 64.06 91 LEU A N 1
ATOM 737 C CA . LEU A 1 91 ? -4.559 3.737 -6.162 1.00 64.06 91 LEU A CA 1
ATOM 738 C C . LEU A 1 91 ? -5.937 3.479 -6.780 1.00 64.06 91 LEU A C 1
ATOM 740 O O . LEU A 1 91 ? -6.948 3.821 -6.173 1.00 64.06 91 LEU A O 1
ATOM 744 N N . ALA A 1 92 ? -5.989 2.829 -7.945 1.00 66.94 92 ALA A N 1
ATOM 745 C CA . ALA A 1 92 ? -7.244 2.409 -8.558 1.00 66.94 92 ALA A CA 1
ATOM 746 C C . ALA A 1 92 ? -7.969 1.364 -7.697 1.00 66.94 92 ALA A C 1
ATOM 748 O O . ALA A 1 92 ? -9.174 1.486 -7.491 1.00 66.94 92 ALA A O 1
ATOM 749 N N . LEU A 1 93 ? -7.255 0.375 -7.147 1.00 70.00 93 LEU A N 1
ATOM 750 C CA . LEU A 1 93 ? -7.824 -0.638 -6.254 1.00 70.00 93 LEU A CA 1
ATOM 751 C C . LEU A 1 93 ? -8.366 -0.008 -4.964 1.00 70.00 93 LEU A C 1
ATOM 753 O O . LEU A 1 93 ? -9.517 -0.245 -4.615 1.00 70.00 93 LEU A O 1
ATOM 757 N N . VAL A 1 94 ? -7.570 0.819 -4.282 1.00 66.12 94 VAL A N 1
ATOM 758 C CA . VAL A 1 94 ? -7.972 1.518 -3.050 1.00 66.12 94 VAL A CA 1
ATOM 759 C C . VAL A 1 94 ? -9.146 2.451 -3.318 1.00 66.12 94 VAL A C 1
ATOM 761 O O . VAL A 1 94 ? -10.106 2.443 -2.556 1.00 66.12 94 VAL A O 1
ATOM 764 N N . GLY A 1 95 ? -9.118 3.200 -4.424 1.00 72.12 95 GLY A N 1
ATOM 765 C CA . GLY A 1 95 ? -10.241 4.034 -4.848 1.00 72.12 95 GLY A CA 1
ATOM 766 C C . GLY A 1 95 ? -11.504 3.214 -5.117 1.00 72.12 95 GLY A C 1
ATOM 767 O O . GLY A 1 95 ? -12.588 3.602 -4.694 1.00 72.12 95 GLY A O 1
ATOM 768 N N . THR A 1 96 ? -11.363 2.042 -5.743 1.00 66.19 96 THR A N 1
ATOM 769 C CA . THR A 1 96 ? -12.483 1.128 -6.017 1.00 66.19 96 THR A CA 1
ATOM 770 C C . THR A 1 96 ? -13.055 0.544 -4.727 1.00 66.19 96 THR A C 1
ATOM 772 O O . THR A 1 96 ? -14.269 0.540 -4.556 1.00 66.19 96 THR A O 1
ATOM 775 N N . ILE A 1 97 ? -12.207 0.095 -3.796 1.00 69.50 97 ILE A N 1
ATOM 776 C CA . ILE A 1 97 ? -12.623 -0.438 -2.489 1.00 69.50 97 ILE A CA 1
ATOM 777 C C . ILE A 1 97 ? -13.273 0.662 -1.647 1.00 69.50 97 ILE A C 1
ATOM 779 O O . ILE A 1 97 ? -14.324 0.430 -1.061 1.00 69.50 97 ILE A O 1
ATOM 783 N N . GLY A 1 98 ? -12.695 1.864 -1.622 1.00 71.19 98 GLY A N 1
ATOM 784 C CA . GLY A 1 98 ? -13.269 3.024 -0.945 1.00 71.19 98 GLY A CA 1
ATOM 785 C C . GLY A 1 98 ? -14.644 3.382 -1.503 1.00 71.19 98 GLY A C 1
ATOM 786 O O . GLY A 1 98 ? -15.577 3.574 -0.732 1.00 71.19 98 GLY A O 1
ATOM 787 N N . ALA A 1 99 ? -14.804 3.373 -2.830 1.00 66.56 99 ALA A N 1
ATOM 788 C CA . ALA A 1 99 ? -16.094 3.571 -3.482 1.00 66.56 99 ALA A CA 1
ATOM 789 C C . ALA A 1 99 ? -17.106 2.465 -3.126 1.00 66.56 99 ALA A C 1
ATOM 791 O O . ALA A 1 99 ? -18.261 2.775 -2.863 1.00 66.56 99 ALA A O 1
ATOM 792 N N . LEU A 1 100 ? -16.680 1.198 -3.057 1.00 64.12 100 LEU A N 1
ATOM 793 C CA . LEU A 1 100 ? -17.509 0.044 -2.671 1.00 64.12 100 LEU A CA 1
ATOM 794 C C . LEU A 1 100 ? -17.934 0.077 -1.195 1.00 64.12 100 LEU A C 1
ATOM 796 O O . LEU A 1 100 ? -19.074 -0.216 -0.858 1.00 64.12 100 LEU A O 1
ATOM 800 N N . LEU A 1 101 ? -17.034 0.456 -0.292 1.00 62.81 101 LEU A N 1
ATOM 801 C CA . LEU A 1 101 ? -17.371 0.649 1.119 1.00 62.81 101 LEU A CA 1
ATOM 802 C C . LEU A 1 101 ? -18.289 1.865 1.298 1.00 62.81 101 LEU A C 1
ATOM 804 O O . LEU A 1 101 ? -19.211 1.829 2.108 1.00 62.81 101 LEU A O 1
ATOM 808 N N . PHE A 1 102 ? -18.093 2.908 0.490 1.00 59.84 102 PHE A N 1
ATOM 809 C CA . PHE A 1 102 ? -18.964 4.078 0.446 1.00 59.84 102 PHE A CA 1
ATOM 810 C C . PHE A 1 102 ? -20.362 3.747 -0.104 1.00 59.84 102 PHE A C 1
ATOM 812 O O . PHE A 1 102 ? -21.346 4.292 0.390 1.00 59.84 102 PHE A O 1
ATOM 819 N N . THR A 1 103 ? -20.490 2.813 -1.059 1.00 60.12 103 THR A N 1
ATOM 820 C CA . THR A 1 103 ? -21.810 2.335 -1.510 1.00 60.12 103 THR A CA 1
ATOM 821 C C . THR A 1 103 ? -22.531 1.523 -0.434 1.00 60.12 103 THR A C 1
ATOM 823 O O . THR A 1 103 ? -23.749 1.639 -0.308 1.00 60.12 103 THR A O 1
ATOM 826 N N . LEU A 1 104 ? -21.799 0.754 0.379 1.00 61.81 104 LEU A N 1
ATOM 827 C CA . LEU A 1 104 ? -22.348 -0.002 1.513 1.00 61.81 104 LEU A CA 1
ATOM 828 C C . LEU A 1 104 ? -22.746 0.895 2.702 1.00 61.81 104 LEU A C 1
ATOM 830 O O . LEU A 1 104 ? -23.607 0.507 3.487 1.00 61.81 104 LEU A O 1
ATOM 834 N N . ALA A 1 105 ? -22.171 2.098 2.817 1.00 64.44 105 ALA A N 1
ATOM 835 C CA . ALA A 1 105 ? -22.448 3.064 3.888 1.00 64.44 105 ALA A CA 1
ATOM 836 C C . ALA A 1 105 ? -23.773 3.852 3.730 1.00 64.44 105 ALA A C 1
ATOM 838 O O . ALA A 1 105 ? -24.102 4.668 4.589 1.00 64.44 105 ALA A O 1
ATOM 839 N N . GLY A 1 106 ? -24.563 3.584 2.681 1.00 60.84 106 GLY A N 1
ATOM 840 C CA . GLY A 1 106 ? -25.991 3.921 2.643 1.00 60.84 106 GLY A CA 1
ATOM 841 C C . GLY A 1 106 ? -26.355 5.358 2.249 1.00 60.84 106 GLY A C 1
ATOM 842 O O . GLY A 1 106 ? -26.904 6.094 3.061 1.00 60.84 106 GLY A O 1
ATOM 843 N N . GLN A 1 107 ? -26.160 5.729 0.975 1.00 59.53 107 GLN A N 1
ATOM 844 C CA . GLN A 1 107 ? -26.889 6.833 0.316 1.00 59.53 107 GLN A CA 1
ATOM 845 C C . GLN A 1 107 ? -27.143 6.489 -1.172 1.00 59.53 107 GLN A C 1
ATOM 847 O O . GLN A 1 107 ? -26.226 6.469 -1.994 1.00 59.53 107 GLN A O 1
ATOM 852 N N . ALA A 1 108 ? -28.402 6.193 -1.520 1.00 60.91 108 ALA A N 1
ATOM 853 C CA . ALA A 1 108 ? -28.799 5.392 -2.691 1.00 60.91 108 ALA A CA 1
ATOM 854 C C . ALA A 1 108 ? -28.499 5.981 -4.089 1.00 60.91 108 ALA A C 1
ATOM 856 O O . ALA A 1 108 ? -28.414 5.237 -5.065 1.00 60.91 108 ALA A O 1
ATOM 857 N N . TRP A 1 109 ? -28.323 7.297 -4.226 1.00 60.66 109 TRP A N 1
ATOM 858 C CA . TRP A 1 109 ? -28.150 7.929 -5.543 1.00 60.66 109 TRP A CA 1
ATOM 859 C C . TRP A 1 109 ? -26.695 7.957 -6.029 1.00 60.66 109 TRP A C 1
ATOM 861 O O . TRP A 1 109 ? -26.438 7.949 -7.233 1.00 60.66 109 TRP A O 1
ATOM 871 N N . TYR A 1 110 ? -25.733 7.906 -5.105 1.00 56.44 110 TYR A N 1
ATOM 872 C CA . TYR A 1 110 ? -24.307 7.853 -5.428 1.00 56.44 110 TYR A CA 1
ATOM 873 C C . TYR A 1 110 ? -23.821 6.449 -5.798 1.00 56.44 110 TYR A C 1
ATOM 875 O O . TYR A 1 110 ? -22.756 6.319 -6.396 1.00 56.44 110 TYR A O 1
ATOM 883 N N . MET A 1 111 ? -24.593 5.399 -5.493 1.00 53.94 111 MET A N 1
ATOM 884 C CA . MET A 1 111 ? -24.216 4.009 -5.777 1.00 53.94 111 MET A CA 1
ATOM 885 C C . MET A 1 111 ? -24.032 3.759 -7.280 1.00 53.94 111 MET A C 1
ATOM 887 O O . MET A 1 111 ? -23.068 3.114 -7.677 1.00 53.94 111 MET A O 1
ATOM 891 N N . TRP A 1 112 ? -24.879 4.346 -8.130 1.00 56.91 112 TRP A N 1
ATOM 892 C CA . TRP A 1 112 ? -24.780 4.207 -9.588 1.00 56.91 112 TRP A CA 1
ATOM 893 C C . TRP A 1 112 ? -23.545 4.913 -10.166 1.00 56.91 112 TRP A C 1
ATOM 895 O O . TRP A 1 112 ? -22.848 4.351 -11.010 1.00 56.91 112 TRP A O 1
ATOM 905 N N . LEU A 1 113 ? -23.230 6.112 -9.666 1.00 60.22 113 LEU A N 1
ATOM 906 C CA . LEU A 1 113 ? -22.042 6.878 -10.062 1.00 60.22 113 LEU A CA 1
ATOM 907 C C . LEU A 1 113 ? -20.749 6.213 -9.572 1.00 60.22 113 LEU A C 1
ATOM 909 O O . LEU A 1 113 ? -19.810 6.047 -10.347 1.00 60.22 113 LEU A O 1
ATOM 913 N N . ALA A 1 114 ? -20.714 5.770 -8.316 1.00 57.78 114 ALA A N 1
ATOM 914 C CA . ALA A 1 114 ? -19.567 5.086 -7.728 1.00 57.78 114 ALA A CA 1
ATOM 915 C C . ALA A 1 114 ? -19.289 3.737 -8.413 1.00 57.78 114 ALA A C 1
ATOM 917 O O . ALA A 1 114 ? -18.136 3.431 -8.718 1.00 57.78 114 ALA A O 1
ATOM 918 N N . SER A 1 115 ? -20.329 2.957 -8.734 1.00 56.88 115 SER A N 1
ATOM 919 C CA . SER A 1 115 ? -20.185 1.710 -9.493 1.00 56.88 115 SER A CA 1
ATOM 920 C C . SER A 1 115 ? -19.725 1.946 -10.933 1.00 56.88 115 SER A C 1
ATOM 922 O O . SER A 1 115 ? -18.886 1.193 -11.422 1.00 56.88 115 SER A O 1
ATOM 924 N N . ALA A 1 116 ? -20.201 3.002 -11.603 1.00 66.69 116 ALA A N 1
ATOM 925 C CA . ALA A 1 116 ? -19.750 3.350 -12.952 1.00 66.69 116 ALA A CA 1
ATOM 926 C C . ALA A 1 116 ? -18.271 3.773 -12.975 1.00 66.69 116 ALA A C 1
ATOM 928 O O . ALA A 1 116 ? -17.508 3.320 -13.829 1.00 66.69 116 ALA A O 1
ATOM 929 N N . VAL A 1 117 ? -17.843 4.584 -12.003 1.00 65.25 117 VAL A N 1
ATOM 930 C CA . VAL A 1 117 ? -16.441 5.010 -11.867 1.00 65.25 117 VAL A CA 1
ATOM 931 C C . VAL A 1 117 ? -15.543 3.831 -11.483 1.00 65.25 117 VAL A C 1
ATOM 933 O O . VAL A 1 117 ? -14.474 3.668 -12.068 1.00 65.25 117 VAL A O 1
ATOM 936 N N . GLY A 1 118 ? -15.988 2.963 -10.569 1.00 61.53 118 GLY A N 1
ATOM 937 C CA . GLY A 1 118 ? -15.264 1.747 -10.193 1.00 61.53 118 GLY A CA 1
ATOM 938 C C . GLY A 1 118 ? -15.103 0.773 -11.363 1.00 61.53 118 GLY A C 1
ATOM 939 O O . GLY A 1 118 ? -14.000 0.296 -11.628 1.00 61.53 118 GLY A O 1
ATOM 940 N N . ALA A 1 119 ? -16.168 0.533 -12.132 1.00 66.56 119 ALA A N 1
ATOM 941 C CA . ALA A 1 119 ? -16.108 -0.303 -13.329 1.00 66.56 119 ALA A CA 1
ATOM 942 C C . ALA A 1 119 ? -15.163 0.289 -14.387 1.00 66.56 119 ALA A C 1
ATOM 944 O O . ALA A 1 119 ? -14.335 -0.432 -14.946 1.00 66.56 119 ALA A O 1
ATOM 945 N N . ALA A 1 120 ? -15.219 1.604 -14.616 1.00 67.56 120 ALA A N 1
ATOM 946 C CA . ALA A 1 120 ? -14.307 2.286 -15.528 1.00 67.56 120 ALA A CA 1
ATOM 947 C C . ALA A 1 120 ? -12.845 2.178 -15.064 1.00 67.56 120 ALA A C 1
ATOM 949 O O . ALA A 1 120 ? -11.968 1.894 -15.879 1.00 67.56 120 ALA A O 1
ATOM 950 N N . ALA A 1 121 ? -12.575 2.325 -13.764 1.00 63.31 121 ALA A N 1
ATOM 951 C CA . ALA A 1 121 ? -11.234 2.186 -13.200 1.00 63.31 121 ALA A CA 1
ATOM 952 C C . ALA A 1 121 ? -10.672 0.767 -13.384 1.00 63.31 121 ALA A C 1
ATOM 954 O O . ALA A 1 121 ? -9.521 0.612 -13.797 1.00 63.31 121 ALA A O 1
ATOM 955 N N . VAL A 1 122 ? -11.488 -0.268 -13.164 1.00 63.88 122 VAL A N 1
ATOM 956 C CA . VAL A 1 122 ? -11.102 -1.670 -13.402 1.00 63.88 122 VAL A CA 1
ATOM 957 C C . VAL A 1 122 ? -10.832 -1.920 -14.886 1.00 63.88 122 VAL A C 1
ATOM 959 O O . VAL A 1 122 ? -9.825 -2.536 -15.236 1.00 63.88 122 VAL A O 1
ATOM 962 N N . VAL A 1 123 ? -11.681 -1.406 -15.777 1.00 68.50 123 VAL A N 1
ATOM 963 C CA . VAL A 1 123 ? -11.490 -1.535 -17.228 1.00 68.50 123 VAL A CA 1
ATOM 964 C C . VAL A 1 123 ? -10.201 -0.843 -17.669 1.00 68.50 123 VAL A C 1
ATOM 966 O O . VAL A 1 123 ? -9.400 -1.442 -18.385 1.00 68.50 123 VAL A O 1
ATOM 969 N N . VAL A 1 124 ? -9.945 0.379 -17.201 1.00 68.38 124 VAL A N 1
ATOM 970 C CA . VAL A 1 124 ? -8.705 1.111 -17.493 1.00 68.38 124 VAL A CA 1
ATOM 971 C C . VAL A 1 124 ? -7.490 0.351 -16.963 1.00 68.38 124 VAL A C 1
ATOM 973 O O . VAL A 1 124 ? -6.522 0.166 -17.703 1.00 68.38 124 VAL A O 1
ATOM 976 N N . PHE A 1 125 ? -7.551 -0.166 -15.735 1.00 66.19 125 PHE A N 1
ATOM 977 C CA . PHE A 1 125 ? -6.491 -0.989 -15.158 1.00 66.19 125 PHE A CA 1
ATOM 978 C C . PHE A 1 125 ? -6.187 -2.224 -16.023 1.00 66.19 125 PHE A C 1
ATOM 980 O O . PHE A 1 125 ? -5.031 -2.462 -16.382 1.00 66.19 125 PHE A O 1
ATOM 987 N N . LEU A 1 126 ? -7.213 -2.969 -16.445 1.00 68.81 126 LEU A N 1
ATOM 988 C CA . LEU A 1 126 ? -7.051 -4.152 -17.294 1.00 68.81 126 LEU A CA 1
ATOM 989 C C . LEU A 1 126 ? -6.511 -3.813 -18.689 1.00 68.81 126 LEU A C 1
ATOM 991 O O . LEU A 1 126 ? -5.708 -4.568 -19.243 1.00 68.81 126 LEU A O 1
ATOM 995 N N . LEU A 1 127 ? -6.914 -2.680 -19.266 1.00 72.75 127 LEU A N 1
ATOM 996 C CA . LEU A 1 127 ? -6.431 -2.223 -20.570 1.00 72.75 127 LEU A CA 1
ATOM 997 C C . LEU A 1 127 ? -4.958 -1.816 -20.523 1.00 72.75 127 LEU A C 1
ATOM 999 O O . LEU A 1 127 ? -4.184 -2.204 -21.403 1.00 72.75 127 LEU A O 1
ATOM 1003 N N . LEU A 1 128 ? -4.553 -1.090 -19.479 1.00 73.94 128 LEU A N 1
ATOM 1004 C CA . LEU A 1 128 ? -3.152 -0.751 -19.244 1.00 73.94 128 LEU A CA 1
ATOM 1005 C C . LEU A 1 128 ? -2.319 -2.020 -19.034 1.00 73.94 128 LEU A C 1
ATOM 1007 O O . LEU A 1 128 ? -1.261 -2.172 -19.647 1.00 73.94 128 LEU A O 1
ATOM 1011 N N . PHE A 1 129 ? -2.838 -2.978 -18.264 1.00 69.94 129 PHE A N 1
ATOM 1012 C CA . PHE A 1 129 ? -2.169 -4.253 -18.020 1.00 69.94 129 PHE A CA 1
ATOM 1013 C C . PHE A 1 129 ? -2.011 -5.090 -19.301 1.00 69.94 129 PHE A C 1
ATOM 1015 O O . PHE A 1 129 ? -0.932 -5.625 -19.575 1.00 69.94 129 PHE A O 1
ATOM 1022 N N . ARG A 1 130 ? -3.051 -5.161 -20.146 1.00 74.56 130 ARG A N 1
ATOM 1023 C CA . ARG A 1 130 ? -2.978 -5.837 -21.455 1.00 74.56 130 ARG A CA 1
ATOM 1024 C C . ARG A 1 130 ? -1.973 -5.168 -22.387 1.00 74.56 130 ARG A C 1
ATOM 1026 O O . ARG A 1 130 ? -1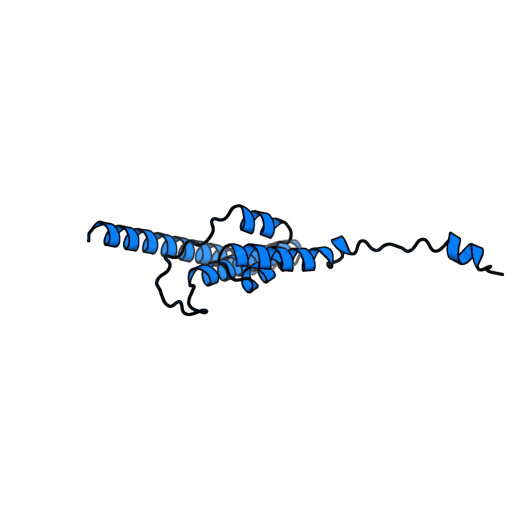.196 -5.878 -23.025 1.00 74.56 130 ARG A O 1
ATOM 1033 N N . ARG A 1 131 ? -1.952 -3.833 -22.456 1.00 72.00 131 ARG A N 1
ATOM 1034 C CA . ARG A 1 131 ? -0.995 -3.092 -23.298 1.00 72.00 131 ARG A CA 1
ATOM 1035 C C . ARG A 1 131 ? 0.447 -3.313 -22.852 1.00 72.00 131 ARG A C 1
ATOM 1037 O O . ARG A 1 131 ? 1.290 -3.624 -23.691 1.00 72.00 131 ARG A O 1
ATOM 1044 N N . ALA A 1 132 ? 0.715 -3.239 -21.550 1.00 67.38 132 ALA A N 1
ATOM 1045 C CA . ALA A 1 132 ? 2.046 -3.489 -20.999 1.00 67.38 132 ALA A CA 1
ATOM 1046 C C . ALA A 1 132 ? 2.534 -4.915 -21.313 1.00 67.38 132 ALA A C 1
ATOM 1048 O O . ALA A 1 132 ? 3.682 -5.120 -21.709 1.00 67.38 132 ALA A O 1
ATOM 1049 N N . ARG A 1 133 ? 1.647 -5.914 -21.213 1.00 70.00 133 ARG A N 1
ATOM 1050 C CA . ARG A 1 133 ? 1.971 -7.304 -21.561 1.00 70.00 133 ARG A CA 1
ATOM 1051 C C . ARG A 1 133 ? 2.258 -7.480 -23.055 1.00 70.00 133 ARG A C 1
ATOM 1053 O O . ARG A 1 133 ? 3.218 -8.162 -23.401 1.00 70.00 133 ARG A O 1
ATOM 1060 N N . ALA A 1 134 ? 1.464 -6.861 -23.928 1.00 70.62 134 ALA A N 1
ATOM 1061 C CA . ALA A 1 134 ? 1.645 -6.950 -25.378 1.00 70.62 134 ALA A CA 1
ATOM 1062 C C . ALA A 1 134 ? 2.996 -6.369 -25.826 1.00 70.62 134 ALA A C 1
ATOM 1064 O O . ALA A 1 134 ? 3.716 -6.999 -26.597 1.00 70.62 134 ALA A O 1
ATOM 1065 N N . GLN A 1 135 ? 3.386 -5.219 -25.276 1.00 69.56 135 GLN A N 1
ATOM 1066 C CA . GLN A 1 135 ? 4.668 -4.585 -25.596 1.00 69.56 135 GLN A CA 1
ATOM 1067 C C . GLN A 1 135 ? 5.869 -5.437 -25.171 1.00 69.56 135 GLN A C 1
ATOM 1069 O O . GLN A 1 135 ? 6.827 -5.570 -25.927 1.00 69.56 135 GLN A O 1
ATOM 1074 N N . ARG A 1 136 ? 5.793 -6.104 -24.013 1.00 62.38 136 ARG A N 1
ATOM 1075 C CA . ARG A 1 136 ? 6.841 -7.035 -23.560 1.00 62.38 136 ARG A CA 1
ATOM 1076 C C . ARG A 1 136 ? 6.975 -8.257 -24.469 1.00 62.38 136 ARG A C 1
ATOM 1078 O O . ARG A 1 136 ? 8.084 -8.744 -24.670 1.00 62.38 136 ARG A O 1
ATOM 1085 N N . MET A 1 137 ? 5.870 -8.749 -25.028 1.00 70.69 137 MET A N 1
ATOM 1086 C CA . MET A 1 137 ? 5.901 -9.866 -25.981 1.00 70.69 137 MET A CA 1
ATOM 1087 C C . MET A 1 137 ? 6.517 -9.437 -27.317 1.00 70.69 137 MET A C 1
ATOM 1089 O O . MET A 1 137 ? 7.330 -10.174 -27.866 1.00 70.69 137 MET A O 1
ATOM 1093 N N . LEU A 1 138 ? 6.206 -8.226 -27.791 1.00 67.50 138 LEU A N 1
ATOM 1094 C CA . LEU A 1 138 ? 6.800 -7.666 -29.008 1.00 67.50 138 LEU A CA 1
ATOM 1095 C C . LEU A 1 138 ? 8.297 -7.389 -28.845 1.00 67.50 138 LEU A C 1
ATOM 1097 O O . LEU A 1 138 ? 9.072 -7.738 -29.730 1.00 67.50 138 LEU A O 1
ATOM 1101 N N . ALA A 1 139 ? 8.722 -6.829 -27.711 1.00 69.94 139 ALA A N 1
ATOM 1102 C CA . ALA A 1 139 ? 10.136 -6.583 -27.426 1.00 69.94 139 ALA A CA 1
ATOM 1103 C C . ALA A 1 139 ? 10.947 -7.892 -27.369 1.00 69.94 139 ALA A C 1
ATOM 1105 O O . ALA A 1 139 ? 12.038 -7.978 -27.923 1.00 69.94 139 ALA A O 1
ATOM 1106 N N . ARG A 1 140 ? 10.382 -8.950 -26.768 1.00 62.81 140 ARG A N 1
ATOM 1107 C CA . ARG A 1 140 ? 10.996 -10.290 -26.733 1.00 62.81 140 ARG A CA 1
ATOM 1108 C C . ARG A 1 140 ? 11.025 -10.975 -28.099 1.00 62.81 140 ARG A C 1
ATOM 1110 O O . ARG A 1 140 ? 11.940 -11.750 -28.350 1.00 62.81 140 ARG A O 1
ATOM 1117 N N . ALA A 1 141 ? 10.036 -10.718 -28.954 1.00 70.56 141 ALA A N 1
ATOM 1118 C CA . ALA A 1 141 ? 10.016 -11.235 -30.318 1.00 70.56 141 ALA A CA 1
ATOM 1119 C C . ALA A 1 141 ? 11.115 -10.585 -31.173 1.00 70.56 141 ALA A C 1
ATOM 1121 O O . ALA A 1 141 ? 11.863 -11.307 -31.822 1.00 70.56 141 ALA A O 1
ATOM 1122 N N . HIS A 1 142 ? 11.279 -9.258 -31.088 1.00 66.56 142 HIS A N 1
ATOM 1123 C CA . HIS A 1 142 ? 12.352 -8.540 -31.788 1.00 66.56 142 HIS A CA 1
ATOM 1124 C C . HIS A 1 142 ? 13.748 -8.965 -31.311 1.00 66.56 142 HIS A C 1
ATOM 1126 O O . HIS A 1 142 ? 14.638 -9.159 -32.128 1.00 66.56 142 HIS A O 1
ATOM 1132 N N . ALA A 1 143 ? 13.932 -9.179 -30.005 1.00 69.81 143 ALA A N 1
ATOM 1133 C CA . ALA A 1 143 ? 15.211 -9.627 -29.446 1.00 69.81 143 ALA A CA 1
ATOM 1134 C C . ALA A 1 143 ? 15.583 -11.083 -29.797 1.00 69.81 143 ALA A C 1
ATOM 1136 O O . ALA A 1 143 ? 16.705 -11.496 -29.539 1.00 69.81 143 ALA A O 1
ATOM 1137 N N . ARG A 1 144 ? 14.643 -11.879 -30.328 1.00 61.72 144 ARG A N 1
ATOM 1138 C CA . ARG A 1 144 ? 14.897 -13.250 -30.807 1.00 61.72 144 ARG A CA 1
ATOM 1139 C C . ARG A 1 144 ? 15.099 -13.336 -32.320 1.00 61.72 144 ARG A C 1
ATOM 1141 O O . ARG A 1 144 ? 15.500 -14.390 -32.798 1.00 61.72 144 ARG A O 1
ATOM 1148 N N . SER A 1 145 ? 14.749 -12.285 -33.061 1.00 67.06 145 SER A N 1
ATOM 1149 C CA . SER A 1 145 ? 14.870 -12.224 -34.523 1.00 67.06 145 SER A CA 1
ATOM 1150 C C . SER A 1 145 ? 16.112 -11.471 -35.013 1.00 67.06 145 SER A C 1
ATOM 1152 O O . SER A 1 145 ? 16.305 -11.378 -36.222 1.00 67.06 145 SER A O 1
ATOM 1154 N N . VAL A 1 146 ? 16.904 -10.907 -34.096 1.00 54.50 146 VAL A N 1
ATOM 1155 C CA . VAL A 1 146 ? 18.232 -10.311 -34.328 1.00 54.50 146 VAL A CA 1
ATOM 1156 C C . VAL A 1 146 ? 19.271 -11.259 -33.751 1.00 54.50 146 VAL A C 1
ATOM 1158 O O . VAL A 1 146 ? 20.301 -11.465 -34.422 1.00 54.50 146 VAL A O 1
#

Radius of gyration: 23.06 Å; chains: 1; bounding box: 54×22×87 Å

Secondary structure (DSSP, 8-state):
---HHHHHHH-------TTTTTHHHHHHHHHHHHHHHHTT--HHHHHHHHHHHTHHHHHHHHHSPP----TTS---TT--HHHHHHHHHHHHHHHHHHHHHHHHTS-TTHHHHHHHHHHHHHHHHHHHHHHHHHHHHHHHHHHHH-